Protein AF-R5Y894-F1 (afdb_monomer_lite)

pLDDT: mean 84.35, std 10.33, range [51.09, 96.81]

Secondary structure (DSSP, 8-state):
--HHHHHHHHHHHHHHHHHHHHHHHHTTHHHHHHHHHHHHHHHHHHHHHHHHHTT----GGGTS---------HHHHHHHHHHHHHHHHHHHHHHHHHHHHHHHHH-

Radius of gyration: 25.34 Å; chains: 1; bounding box: 63×38×64 Å

Foldseek 3Di:
DPPVVVVVVVVVVVVVVVVVVVVCVVVCVVVVVVVVVVVLLVVLVVVQVVCVVVVHDDDPVVSDPPPPDDPDDPVNVVVVVVVVVVVVVVVVVVVVVVVVVVVVVVD

Structure (mmCIF, N/CA/C/O backbone):
data_AF-R5Y894-F1
#
_entry.id   AF-R5Y894-F1
#
loop_
_atom_site.group_PDB
_atom_site.id
_atom_site.type_symbol
_atom_site.label_atom_id
_atom_site.label_alt_id
_atom_site.label_comp_id
_atom_site.label_asym_id
_atom_site.label_entity_id
_atom_site.label_seq_id
_atom_site.pdbx_PDB_ins_code
_atom_site.Cartn_x
_atom_site.Cartn_y
_atom_site.Cartn_z
_atom_site.occupancy
_atom_site.B_iso_or_equiv
_atom_site.auth_seq_id
_atom_site.auth_comp_id
_atom_site.auth_asym_id
_atom_site.auth_atom_id
_atom_site.pdbx_PDB_model_num
ATOM 1 N N . MET A 1 1 ? 25.276 13.555 -14.163 1.00 55.25 1 MET A N 1
ATOM 2 C CA . MET A 1 1 ? 25.920 12.687 -13.144 1.00 55.25 1 MET A CA 1
ATOM 3 C C . MET A 1 1 ? 26.447 11.435 -13.834 1.00 55.25 1 MET A C 1
ATOM 5 O O . MET A 1 1 ? 25.732 10.897 -14.669 1.00 55.25 1 MET A O 1
ATOM 9 N N . LYS A 1 2 ? 27.686 10.992 -13.560 1.00 63.09 2 LYS A N 1
ATOM 10 C CA . LYS A 1 2 ? 28.244 9.760 -14.162 1.00 63.09 2 LYS A CA 1
ATOM 11 C C . LYS A 1 2 ? 27.332 8.560 -13.843 1.00 63.09 2 LYS A C 1
ATOM 13 O O . LYS A 1 2 ? 26.856 8.456 -12.716 1.00 63.09 2 LYS A O 1
ATOM 18 N N . LYS A 1 3 ? 27.108 7.665 -14.815 1.00 64.94 3 LYS A N 1
ATOM 19 C CA . LYS A 1 3 ? 26.201 6.493 -14.739 1.00 64.94 3 LYS A CA 1
ATOM 20 C C . LYS A 1 3 ? 26.417 5.633 -13.478 1.00 64.94 3 LYS A C 1
ATOM 22 O O . LYS A 1 3 ? 25.454 5.257 -12.818 1.00 64.94 3 LYS A O 1
ATOM 27 N N . GLU A 1 4 ? 27.677 5.454 -13.0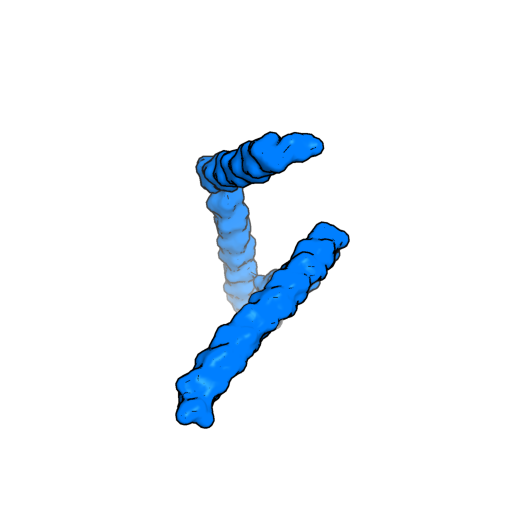84 1.00 72.56 4 GLU A N 1
ATOM 28 C CA . GLU A 1 4 ? 28.132 4.822 -11.830 1.00 72.56 4 GLU A CA 1
ATOM 29 C C . GLU A 1 4 ? 27.488 5.419 -10.562 1.00 72.56 4 GLU A C 1
ATOM 31 O O . GLU A 1 4 ? 27.125 4.711 -9.626 1.00 72.56 4 GLU A O 1
ATOM 36 N N . SER A 1 5 ? 27.326 6.743 -10.526 1.00 76.56 5 SER A N 1
ATOM 37 C CA . SER A 1 5 ? 26.796 7.470 -9.369 1.00 76.56 5 SER A CA 1
ATOM 38 C C . SER A 1 5 ? 25.281 7.328 -9.233 1.00 76.56 5 SER A C 1
ATOM 40 O O . SER A 1 5 ? 24.771 7.388 -8.119 1.00 76.56 5 SER A O 1
ATOM 42 N N . ILE A 1 6 ? 24.564 7.145 -10.346 1.00 89.25 6 ILE A N 1
ATOM 43 C CA . ILE A 1 6 ? 23.104 6.967 -10.354 1.00 89.25 6 ILE A CA 1
ATOM 44 C C . ILE A 1 6 ? 22.754 5.556 -9.874 1.00 89.25 6 ILE A C 1
ATOM 46 O O . ILE A 1 6 ? 21.858 5.394 -9.051 1.00 89.25 6 ILE A O 1
ATOM 50 N N . PHE A 1 7 ? 23.505 4.543 -10.317 1.00 88.50 7 PHE A N 1
ATOM 51 C CA . PHE A 1 7 ? 23.316 3.167 -9.855 1.00 88.50 7 PHE A CA 1
ATOM 52 C C . PHE A 1 7 ? 23.537 3.033 -8.342 1.00 88.50 7 PHE A C 1
ATOM 54 O O . PHE A 1 7 ? 22.692 2.479 -7.643 1.00 88.50 7 PHE A O 1
ATOM 61 N N . LYS A 1 8 ? 24.624 3.618 -7.813 1.00 89.12 8 LYS A N 1
ATOM 62 C CA . LYS A 1 8 ? 24.896 3.637 -6.364 1.00 89.12 8 LYS A CA 1
ATOM 63 C C . LYS A 1 8 ? 23.796 4.349 -5.573 1.00 89.12 8 LYS A C 1
ATOM 65 O O . LYS A 1 8 ? 23.447 3.899 -4.487 1.00 89.12 8 LYS A O 1
ATOM 70 N N . PHE A 1 9 ? 23.223 5.419 -6.123 1.00 91.81 9 PHE A N 1
ATOM 71 C CA . PHE A 1 9 ? 22.108 6.135 -5.502 1.00 91.81 9 PHE A CA 1
ATOM 72 C C . PHE A 1 9 ? 20.823 5.293 -5.449 1.00 91.81 9 PHE A C 1
ATOM 74 O O . PHE A 1 9 ? 20.172 5.234 -4.408 1.00 91.81 9 PHE A O 1
ATOM 81 N N . ILE A 1 10 ? 20.485 4.597 -6.540 1.00 93.06 10 ILE A N 1
ATOM 82 C CA . ILE A 1 10 ? 19.330 3.686 -6.590 1.00 93.06 10 ILE A CA 1
ATOM 83 C C . ILE A 1 10 ? 19.512 2.535 -5.594 1.00 93.06 10 ILE A C 1
ATOM 85 O O . ILE A 1 10 ? 18.602 2.245 -4.820 1.00 93.06 10 ILE A O 1
ATOM 89 N N . LEU A 1 11 ? 20.699 1.918 -5.560 1.00 93.56 11 LEU A N 1
ATOM 90 C CA . LEU A 1 11 ? 21.022 0.854 -4.607 1.00 93.56 11 LEU A CA 1
ATOM 91 C C . LEU A 1 11 ? 20.885 1.342 -3.156 1.00 93.56 11 LEU A C 1
ATOM 93 O O . LEU A 1 11 ? 20.279 0.664 -2.331 1.00 93.56 11 LEU A O 1
ATOM 97 N N . LEU A 1 12 ? 21.394 2.542 -2.856 1.00 94.38 12 LEU A N 1
ATOM 98 C CA . LEU A 1 12 ? 21.263 3.156 -1.537 1.00 94.38 12 LEU A CA 1
ATOM 99 C C . LEU A 1 12 ? 19.792 3.399 -1.164 1.00 94.38 12 LEU A C 1
ATOM 101 O O . LEU A 1 12 ? 19.401 3.100 -0.038 1.00 94.38 12 LEU A O 1
ATOM 105 N N . CYS A 1 13 ? 18.962 3.872 -2.100 1.00 95.31 13 CYS A N 1
ATOM 106 C CA . CYS A 1 13 ? 17.523 4.034 -1.872 1.00 95.31 13 CYS A CA 1
ATOM 107 C C . CYS A 1 13 ? 16.848 2.706 -1.503 1.00 95.31 13 CYS A C 1
ATOM 109 O O . CYS A 1 13 ? 16.044 2.677 -0.572 1.00 95.31 13 CYS A O 1
ATOM 111 N N . PHE A 1 14 ? 17.198 1.605 -2.177 1.00 95.69 14 PHE A N 1
ATOM 112 C CA . PHE A 1 14 ? 16.673 0.280 -1.838 1.00 95.69 14 PHE A CA 1
ATOM 113 C C . PHE A 1 14 ? 17.088 -0.173 -0.435 1.00 95.69 14 PHE A C 1
ATOM 115 O O . PHE A 1 14 ? 16.241 -0.660 0.312 1.00 95.69 14 PHE A O 1
ATOM 122 N N . VAL A 1 15 ? 18.350 0.037 -0.042 1.00 96.00 15 VAL A N 1
ATOM 123 C CA . VAL A 1 15 ? 18.827 -0.284 1.317 1.00 96.00 15 VAL A CA 1
ATOM 124 C C . VAL A 1 15 ? 18.069 0.528 2.369 1.00 96.00 15 VAL A C 1
ATOM 126 O O . VAL A 1 15 ? 17.639 -0.026 3.379 1.00 96.00 15 VAL A O 1
ATOM 129 N N . ILE A 1 16 ? 17.843 1.821 2.124 1.00 95.75 16 ILE A N 1
ATOM 130 C CA . ILE A 1 16 ? 17.076 2.680 3.036 1.00 95.75 16 ILE A CA 1
ATOM 131 C C . ILE A 1 16 ? 15.624 2.196 3.146 1.00 95.75 16 ILE A C 1
ATOM 133 O O . ILE A 1 16 ? 15.124 2.041 4.258 1.00 95.75 16 ILE A O 1
ATOM 137 N N . CYS A 1 17 ? 14.959 1.900 2.024 1.00 94.75 17 CYS A N 1
ATOM 138 C CA . CYS A 1 17 ? 13.592 1.369 2.031 1.00 94.75 17 CYS A CA 1
ATOM 139 C C . CYS A 1 17 ? 13.505 0.049 2.808 1.00 94.75 17 CYS A C 1
ATOM 141 O O . CYS A 1 17 ? 12.600 -0.129 3.623 1.00 94.75 17 CYS A O 1
ATOM 143 N N . PHE A 1 18 ? 14.471 -0.850 2.603 1.00 95.06 18 PHE A N 1
ATOM 144 C CA . PHE A 1 18 ? 14.558 -2.109 3.336 1.00 95.06 18 PHE A CA 1
ATOM 145 C C . PHE A 1 18 ? 14.676 -1.877 4.845 1.00 95.06 18 PHE A C 1
ATOM 147 O O . PHE A 1 18 ? 13.908 -2.464 5.602 1.00 95.06 18 PHE A O 1
ATOM 154 N N . LEU A 1 19 ? 15.573 -0.986 5.285 1.00 94.12 19 LEU A N 1
ATOM 155 C CA . LEU A 1 19 ? 15.728 -0.654 6.704 1.00 94.12 19 LEU A CA 1
ATOM 156 C C . LEU A 1 19 ? 14.437 -0.074 7.296 1.00 94.12 19 LEU A C 1
ATOM 158 O O . LEU A 1 19 ? 14.016 -0.526 8.357 1.00 94.12 19 LEU A O 1
ATOM 162 N N . VAL A 1 20 ? 13.779 0.866 6.607 1.00 91.25 20 VAL A N 1
ATOM 163 C CA . VAL A 1 20 ? 12.505 1.458 7.060 1.00 91.25 20 VAL A CA 1
ATOM 164 C C . VAL A 1 20 ? 11.447 0.378 7.288 1.00 91.25 20 VAL A C 1
ATOM 166 O O . VAL A 1 20 ? 10.802 0.367 8.336 1.00 91.25 20 VAL A O 1
ATOM 169 N N . ILE A 1 21 ? 11.301 -0.560 6.350 1.00 86.88 21 ILE A N 1
ATOM 170 C CA . ILE A 1 21 ? 10.342 -1.667 6.467 1.00 86.88 21 ILE A CA 1
ATOM 171 C C . ILE A 1 21 ? 10.729 -2.608 7.618 1.00 86.88 21 ILE A C 1
ATOM 173 O O . ILE A 1 21 ? 9.868 -3.007 8.401 1.00 86.88 21 ILE A O 1
ATOM 177 N N . LEU A 1 22 ? 12.018 -2.925 7.773 1.00 89.31 22 LEU A N 1
ATOM 178 C CA . LEU A 1 22 ? 12.529 -3.779 8.851 1.00 89.31 22 LEU A CA 1
ATOM 179 C C . LEU A 1 22 ? 12.234 -3.192 10.235 1.00 89.31 22 LEU A C 1
ATOM 181 O O . LEU A 1 22 ? 11.795 -3.905 11.139 1.00 89.31 22 LEU A O 1
ATOM 185 N N . PHE A 1 23 ? 12.456 -1.886 10.399 1.00 87.00 23 PHE A N 1
ATOM 186 C CA . PHE A 1 23 ? 12.135 -1.184 11.636 1.00 87.00 23 PHE A CA 1
ATOM 187 C C . PHE A 1 23 ? 10.624 -1.095 11.854 1.00 87.00 23 PHE A C 1
ATOM 189 O O . PHE A 1 23 ? 10.182 -1.379 12.960 1.00 87.00 23 PHE A O 1
ATOM 196 N N . ALA A 1 24 ? 9.826 -0.790 10.827 1.00 82.44 24 ALA A N 1
ATOM 197 C CA . ALA A 1 24 ? 8.364 -0.763 10.934 1.00 82.44 24 ALA A CA 1
ATOM 198 C C . ALA A 1 24 ? 7.764 -2.124 11.341 1.00 82.44 24 ALA A C 1
ATOM 200 O O . ALA A 1 24 ? 6.785 -2.172 12.086 1.00 82.44 24 ALA A O 1
ATOM 201 N N . GLY A 1 25 ? 8.367 -3.229 10.889 1.00 77.81 25 GLY A N 1
ATOM 202 C CA . GLY A 1 25 ? 8.020 -4.577 11.336 1.00 77.81 25 GLY A CA 1
ATOM 203 C C . GLY A 1 25 ? 8.404 -4.825 12.797 1.00 77.81 25 GLY A C 1
ATOM 204 O O . GLY A 1 25 ? 7.577 -5.278 13.581 1.00 77.81 25 GLY A O 1
ATOM 205 N N . LYS A 1 26 ? 9.637 -4.476 13.194 1.00 78.94 26 LYS A N 1
ATOM 206 C CA . LYS A 1 26 ? 10.138 -4.689 14.566 1.00 78.94 26 LYS A CA 1
ATOM 207 C C . LYS A 1 26 ? 9.470 -3.821 15.629 1.00 78.94 26 LYS A C 1
ATOM 209 O O . LYS A 1 26 ? 9.398 -4.236 16.778 1.00 78.94 26 LYS A O 1
ATOM 214 N N . THR A 1 27 ? 9.012 -2.620 15.284 1.00 78.81 27 THR A N 1
ATOM 215 C CA . THR A 1 27 ? 8.350 -1.712 16.237 1.00 78.81 27 THR A CA 1
ATOM 216 C C . THR A 1 27 ? 6.919 -2.134 16.567 1.00 78.81 27 THR A C 1
ATOM 218 O O . THR A 1 27 ? 6.242 -1.438 17.321 1.00 78.81 27 THR A O 1
ATOM 221 N N . GLY A 1 28 ? 6.434 -3.248 16.005 1.00 69.94 28 GLY A N 1
ATOM 222 C CA . GLY A 1 28 ? 5.088 -3.749 16.261 1.00 69.94 28 GLY A CA 1
ATOM 223 C C . GLY A 1 28 ? 3.994 -2.855 15.676 1.00 69.94 28 GLY A C 1
ATOM 224 O O . GLY A 1 28 ? 2.825 -3.057 15.981 1.00 69.94 28 GLY A O 1
ATOM 225 N N . TYR A 1 29 ? 4.327 -1.872 14.825 1.00 73.88 29 TYR A N 1
ATOM 226 C CA . TYR A 1 29 ? 3.333 -1.011 14.171 1.00 73.88 29 TYR A CA 1
ATOM 227 C C . TYR A 1 29 ? 2.333 -1.843 13.359 1.00 73.88 29 TYR A C 1
ATOM 229 O O . TYR A 1 29 ? 1.123 -1.620 13.420 1.00 73.88 29 TYR A O 1
ATOM 237 N N . TYR A 1 30 ? 2.843 -2.847 12.644 1.00 73.06 30 TYR A N 1
ATOM 238 C CA . TYR A 1 30 ? 2.022 -3.783 11.883 1.00 73.06 30 TYR A CA 1
ATOM 239 C C . TYR A 1 30 ? 1.133 -4.647 12.792 1.00 73.06 30 TYR A C 1
ATOM 241 O O . TYR A 1 30 ? -0.068 -4.764 12.558 1.00 73.06 30 TYR A O 1
ATOM 249 N N . GLU A 1 31 ? 1.698 -5.187 13.873 1.00 74.12 31 GLU A N 1
ATOM 250 C CA . GLU A 1 31 ? 0.975 -6.012 14.850 1.00 74.12 31 GLU A CA 1
ATOM 251 C C . GLU A 1 31 ? -0.098 -5.218 15.597 1.00 74.12 31 GLU A C 1
ATOM 253 O O . GLU A 1 31 ? -1.187 -5.728 15.845 1.00 74.12 31 GLU A O 1
ATOM 258 N N . LYS A 1 32 ? 0.178 -3.951 15.923 1.00 76.25 32 LYS A N 1
ATOM 259 C CA . LYS A 1 32 ? -0.785 -3.041 16.542 1.00 76.25 32 LYS A CA 1
ATOM 260 C C . LYS A 1 32 ? -1.961 -2.775 15.608 1.00 76.25 32 LYS A C 1
ATOM 262 O O . LYS A 1 32 ? -3.099 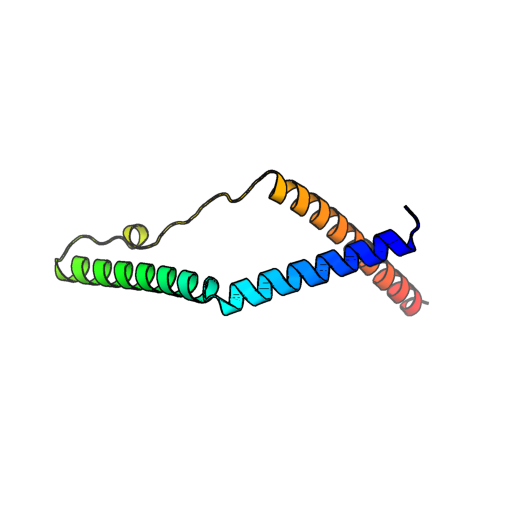-2.931 16.025 1.00 76.25 32 LYS A O 1
ATOM 267 N N . LYS A 1 33 ? -1.699 -2.470 14.334 1.00 76.69 33 LYS A N 1
ATOM 268 C CA . LYS A 1 33 ? -2.759 -2.239 13.343 1.00 76.69 33 LYS A CA 1
ATOM 269 C C . LYS A 1 33 ? -3.628 -3.483 13.120 1.00 76.69 33 LYS A C 1
ATOM 271 O O . LYS A 1 33 ? -4.844 -3.368 13.018 1.00 76.69 33 LYS A O 1
ATOM 276 N N . LEU A 1 34 ? -3.018 -4.669 13.076 1.00 76.50 34 LEU A N 1
ATOM 277 C CA . LEU A 1 34 ? -3.753 -5.938 13.015 1.00 76.50 34 LEU A CA 1
ATOM 278 C C . LEU A 1 34 ? -4.618 -6.164 14.260 1.00 76.50 34 LEU A C 1
ATOM 280 O O . LEU A 1 34 ? -5.770 -6.575 14.138 1.00 76.50 34 LEU A O 1
ATOM 284 N N . ARG A 1 35 ? -4.079 -5.870 15.446 1.00 76.00 35 ARG A N 1
ATOM 285 C CA . ARG A 1 35 ? -4.796 -5.995 16.718 1.00 76.00 35 ARG A CA 1
ATOM 286 C C . ARG A 1 35 ? -5.986 -5.046 16.793 1.00 76.00 35 ARG A C 1
ATOM 288 O O . ARG A 1 35 ? -7.067 -5.490 17.152 1.00 76.00 35 ARG A O 1
ATOM 295 N N . ASP A 1 36 ? -5.804 -3.785 16.414 1.00 75.19 36 ASP A N 1
ATOM 296 C CA . ASP A 1 36 ? -6.870 -2.781 16.418 1.00 75.19 36 ASP A CA 1
ATOM 297 C C . ASP A 1 36 ? -8.030 -3.220 15.502 1.00 75.19 36 ASP A C 1
ATOM 299 O O . ASP A 1 36 ? -9.189 -3.185 15.909 1.00 75.19 36 ASP A O 1
ATOM 303 N N . ASN A 1 37 ? -7.722 -3.745 14.309 1.00 74.31 37 ASN A N 1
ATOM 304 C CA . ASN A 1 37 ? -8.725 -4.297 13.389 1.00 74.31 37 ASN A CA 1
ATOM 305 C C . ASN A 1 37 ? -9.448 -5.535 13.958 1.00 74.31 37 ASN A C 1
ATOM 307 O O . ASN A 1 37 ? -10.657 -5.685 13.771 1.00 74.31 37 ASN A O 1
ATOM 311 N N . SER A 1 38 ? -8.727 -6.420 14.656 1.00 74.38 38 SER A N 1
ATOM 312 C CA . SER A 1 38 ? -9.323 -7.585 15.331 1.00 74.38 38 SER A CA 1
ATOM 313 C C . SER A 1 38 ? -10.274 -7.154 16.447 1.00 74.38 38 SER A C 1
ATOM 315 O O . SER A 1 38 ? -11.394 -7.648 16.513 1.00 74.38 38 SER A O 1
ATOM 317 N N . ILE A 1 39 ? -9.865 -6.182 17.271 1.00 71.62 39 ILE A N 1
ATOM 318 C CA . ILE A 1 39 ? -10.684 -5.631 18.361 1.00 71.62 39 ILE A CA 1
ATOM 319 C C . ILE A 1 39 ? -11.968 -5.012 17.802 1.00 71.62 39 ILE A C 1
ATOM 321 O O . ILE A 1 39 ? -13.053 -5.329 18.281 1.00 71.62 39 ILE A O 1
ATOM 325 N N . LEU A 1 40 ? -11.867 -4.197 16.747 1.00 77.12 40 LEU A N 1
ATOM 326 C CA . LEU A 1 40 ? -13.031 -3.616 16.067 1.00 77.12 40 LEU A CA 1
ATOM 327 C C . LEU A 1 40 ? -14.004 -4.700 15.576 1.00 77.12 40 LEU A C 1
ATOM 329 O O . LEU A 1 40 ? -15.216 -4.560 15.731 1.00 77.12 40 LEU A O 1
ATOM 333 N N . THR A 1 41 ? -13.480 -5.802 15.037 1.00 83.00 41 THR A N 1
ATOM 334 C CA . THR A 1 41 ? -14.293 -6.935 14.571 1.00 83.00 41 THR A CA 1
ATOM 335 C C . THR A 1 41 ? -14.997 -7.638 15.737 1.00 83.00 41 THR A C 1
ATOM 337 O O . THR A 1 41 ? -16.201 -7.890 15.678 1.00 83.00 41 THR A O 1
ATOM 340 N N . GLU A 1 42 ? -14.274 -7.921 16.822 1.00 85.25 42 GLU A N 1
ATOM 341 C CA . GLU A 1 42 ? -14.821 -8.554 18.029 1.00 85.25 42 GLU A CA 1
ATOM 342 C C . GLU A 1 42 ? -15.911 -7.697 18.686 1.00 85.25 42 GLU A C 1
ATOM 344 O O . GLU A 1 42 ? -16.962 -8.210 19.078 1.00 85.25 42 GLU A O 1
ATOM 349 N N . GLU A 1 43 ? -15.706 -6.381 18.765 1.00 85.94 43 GLU A N 1
ATOM 350 C CA . GLU A 1 43 ? -16.696 -5.440 19.289 1.00 85.94 43 GLU A CA 1
ATOM 351 C C . GLU A 1 43 ? -17.981 -5.433 18.452 1.00 85.94 43 GLU A C 1
ATOM 353 O O . GLU A 1 43 ? -19.085 -5.430 19.007 1.00 85.94 43 GLU A O 1
ATOM 358 N N . GLN A 1 44 ? -17.860 -5.477 17.122 1.00 84.50 44 GLN A N 1
ATOM 359 C CA . GLN A 1 44 ? -19.015 -5.535 16.226 1.00 84.50 44 GLN A CA 1
ATOM 360 C C . GLN A 1 44 ? -19.795 -6.845 16.356 1.00 84.50 44 GLN A C 1
ATOM 362 O O . GLN A 1 44 ? -21.027 -6.805 16.413 1.00 84.50 44 GLN A O 1
ATOM 367 N N . ILE A 1 45 ? -19.102 -7.981 16.490 1.00 86.25 45 ILE A N 1
ATOM 368 C CA . ILE A 1 45 ? -19.728 -9.289 16.744 1.00 86.25 45 ILE A CA 1
ATOM 369 C C . ILE A 1 45 ? -20.471 -9.271 18.082 1.00 86.25 45 ILE A C 1
ATOM 371 O O . ILE A 1 45 ? -21.641 -9.647 18.154 1.00 86.25 45 ILE A O 1
ATOM 375 N N . LYS A 1 46 ? -19.835 -8.766 19.142 1.00 89.38 46 LYS A N 1
ATOM 376 C CA . LYS A 1 46 ? -20.450 -8.703 20.471 1.00 89.38 46 LYS A CA 1
ATOM 377 C C . LYS A 1 46 ? -21.707 -7.832 20.479 1.00 89.38 46 LYS A C 1
ATOM 379 O O . LYS A 1 46 ? -22.723 -8.202 21.067 1.00 89.38 46 LYS A O 1
ATOM 384 N N . LYS A 1 47 ? -21.664 -6.687 19.794 1.00 87.19 47 LYS A N 1
ATOM 385 C CA . LYS A 1 47 ? -22.815 -5.787 19.661 1.00 87.19 47 LYS A CA 1
ATOM 386 C C . LYS A 1 47 ? -23.971 -6.448 18.905 1.00 87.19 47 LYS A C 1
ATOM 388 O O . LYS A 1 47 ? -25.122 -6.302 19.312 1.00 87.19 47 LYS A O 1
ATOM 393 N N . PHE A 1 48 ? -23.664 -7.202 17.850 1.00 88.19 48 PHE A N 1
ATOM 394 C CA . PHE A 1 48 ? -24.645 -7.989 17.104 1.00 88.19 48 PHE A CA 1
ATOM 395 C C . PHE A 1 48 ? -25.324 -9.048 17.990 1.00 88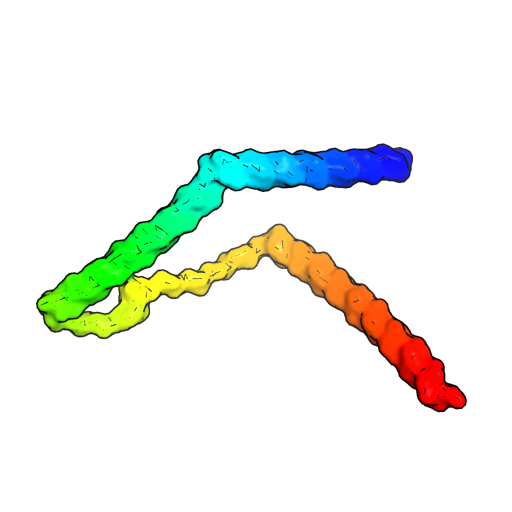.19 48 PHE A C 1
ATOM 397 O O . PHE A 1 48 ? -26.553 -9.113 18.041 1.00 88.19 48 PHE A O 1
ATOM 404 N N . GLU A 1 49 ? -24.550 -9.821 18.757 1.00 87.56 49 GLU A N 1
ATOM 405 C CA . GLU A 1 49 ? -25.091 -10.826 19.683 1.00 87.56 49 GLU A CA 1
ATOM 406 C C . GLU A 1 49 ? -25.976 -10.219 20.782 1.00 87.56 49 GLU A C 1
ATOM 408 O O . GLU A 1 49 ? -26.998 -10.795 21.162 1.00 87.56 49 GLU A O 1
ATOM 413 N N . GLU A 1 50 ? -25.602 -9.057 21.319 1.00 92.00 50 GLU A N 1
ATOM 414 C CA . GLU A 1 50 ? -26.410 -8.363 22.321 1.00 92.00 50 GLU A CA 1
ATOM 415 C C . GLU A 1 50 ? -27.735 -7.842 21.762 1.00 92.00 50 GLU A C 1
ATOM 417 O O . GLU A 1 50 ? -28.763 -7.948 22.435 1.00 92.00 50 GLU A O 1
ATOM 422 N N . ASP A 1 51 ? -27.727 -7.265 20.559 1.00 89.25 51 ASP A N 1
ATOM 423 C CA . ASP A 1 51 ? -28.943 -6.755 19.924 1.00 89.25 51 ASP A CA 1
ATOM 424 C C . ASP A 1 51 ? -29.901 -7.908 19.548 1.00 89.25 51 ASP A C 1
ATOM 426 O O . ASP A 1 51 ? -31.112 -7.766 19.740 1.00 89.25 51 ASP A O 1
ATOM 430 N N . LEU A 1 52 ? -29.375 -9.082 19.158 1.00 87.38 52 LEU A N 1
ATOM 431 C CA . LEU A 1 52 ? -30.151 -10.324 19.011 1.00 87.38 52 LEU A CA 1
ATOM 432 C C . LEU A 1 52 ? -30.813 -10.753 20.328 1.00 87.38 52 LEU A C 1
ATOM 434 O O . LEU A 1 52 ? -32.017 -11.007 20.363 1.00 87.38 52 LEU A O 1
ATOM 438 N N . LYS A 1 53 ? -30.052 -10.795 21.433 1.00 89.94 53 LYS A N 1
ATOM 439 C CA . LYS A 1 53 ? -30.581 -11.164 22.764 1.00 89.94 53 LYS A CA 1
ATOM 440 C C . LYS A 1 53 ? -31.669 -10.207 23.249 1.00 89.94 53 LYS A C 1
ATOM 442 O O . LYS A 1 53 ? -32.578 -10.625 23.959 1.00 89.94 53 LYS A O 1
ATOM 447 N N . LYS A 1 54 ? -31.580 -8.929 22.874 1.00 92.06 54 LYS A N 1
ATOM 448 C CA . LYS A 1 54 ? -32.560 -7.885 23.217 1.00 92.06 54 LYS A CA 1
ATOM 449 C C . LYS A 1 54 ? -33.797 -7.900 22.304 1.00 92.06 54 LYS A C 1
ATOM 451 O O . LYS A 1 54 ? -34.690 -7.084 22.510 1.00 92.06 54 LYS A O 1
ATOM 456 N N . GLY A 1 55 ? -33.862 -8.796 21.312 1.00 85.25 55 GLY A N 1
ATOM 457 C CA . GLY A 1 55 ? -35.001 -8.925 20.398 1.00 85.25 55 GLY A CA 1
ATOM 458 C C . GLY A 1 55 ? -35.164 -7.742 19.439 1.00 85.25 55 GLY A C 1
ATOM 459 O O . GLY A 1 55 ? -36.266 -7.498 18.949 1.00 85.25 55 GLY A O 1
ATOM 460 N N . LYS A 1 56 ? -34.095 -6.974 19.190 1.00 86.44 56 LYS A N 1
ATOM 461 C CA . LYS A 1 56 ? -34.124 -5.903 18.187 1.00 86.44 56 LYS A CA 1
ATOM 462 C C . LYS A 1 56 ? -34.253 -6.491 16.785 1.00 86.44 56 LYS A C 1
ATOM 464 O O . LYS A 1 56 ? -33.806 -7.599 16.517 1.00 86.44 56 LYS A O 1
ATOM 469 N N . ASN A 1 57 ? -34.806 -5.701 15.869 1.00 80.75 57 ASN A N 1
ATOM 470 C CA . ASN A 1 57 ? -34.701 -5.985 14.444 1.00 80.75 57 ASN A CA 1
ATOM 471 C C . ASN A 1 57 ? -33.261 -5.680 13.988 1.00 80.75 57 ASN A C 1
ATOM 473 O O . ASN A 1 57 ? -32.813 -4.536 14.094 1.00 80.75 57 ASN A O 1
ATOM 477 N N . VAL A 1 58 ? -32.528 -6.714 13.578 1.00 81.38 58 VAL A N 1
ATOM 478 C CA . VAL A 1 58 ? -31.085 -6.680 13.296 1.00 81.38 58 VAL A CA 1
ATOM 479 C C . VAL A 1 58 ? -30.868 -6.795 11.789 1.00 81.38 58 VAL A C 1
ATOM 481 O O . VAL A 1 58 ? -31.289 -7.776 11.183 1.00 81.38 58 VAL A O 1
ATOM 484 N N . ASP A 1 59 ? -30.182 -5.817 11.197 1.00 82.81 59 ASP A N 1
ATOM 485 C CA . ASP A 1 59 ? -29.695 -5.870 9.811 1.00 82.81 59 ASP A CA 1
ATOM 486 C C . ASP A 1 59 ? -28.167 -5.990 9.824 1.00 82.81 59 ASP A C 1
ATOM 488 O O . ASP A 1 59 ? -27.486 -5.215 10.504 1.00 82.81 59 ASP A O 1
ATOM 492 N N . ILE A 1 60 ? -27.634 -6.958 9.074 1.00 76.12 60 ILE A N 1
ATOM 493 C CA . ILE A 1 60 ? -26.200 -7.243 8.959 1.00 76.12 60 ILE A CA 1
ATOM 494 C C . ILE A 1 60 ? -25.416 -6.005 8.492 1.00 76.12 60 ILE A C 1
ATOM 496 O O . ILE A 1 60 ? -24.283 -5.795 8.924 1.00 76.12 60 ILE A O 1
ATOM 500 N N . SER A 1 61 ? -26.029 -5.133 7.680 1.00 78.31 61 SER A N 1
ATOM 501 C CA . SER A 1 61 ? -25.385 -3.920 7.164 1.00 78.31 61 SER A CA 1
ATOM 502 C C . SER A 1 61 ? -24.964 -2.938 8.261 1.00 78.31 61 SER A C 1
ATOM 504 O O . SER A 1 61 ? -24.063 -2.134 8.040 1.00 78.31 61 SER A O 1
ATOM 506 N N . ASN A 1 62 ? -25.584 -3.000 9.444 1.00 79.06 62 ASN A N 1
ATOM 507 C CA . ASN A 1 62 ? -25.279 -2.116 10.573 1.00 79.06 62 ASN A CA 1
ATOM 508 C C . ASN A 1 62 ? -24.036 -2.542 11.371 1.00 79.06 62 ASN A C 1
ATOM 510 O O . ASN A 1 62 ? -23.559 -1.782 12.218 1.00 79.06 62 ASN A O 1
ATOM 514 N N . TYR A 1 63 ? -23.523 -3.747 11.116 1.00 79.06 63 TYR A N 1
ATOM 515 C CA . TYR A 1 63 ? -22.379 -4.333 11.822 1.00 79.06 63 TYR A CA 1
ATOM 516 C C . TYR A 1 63 ? -21.211 -4.628 10.880 1.00 79.06 63 TYR A C 1
ATOM 518 O O . TYR A 1 63 ? -20.119 -4.918 11.348 1.00 79.06 63 TYR A O 1
ATOM 526 N N . VAL A 1 64 ? -21.415 -4.510 9.565 1.00 75.44 64 VAL A N 1
ATOM 527 C CA . VAL A 1 64 ? -20.350 -4.567 8.563 1.00 75.44 64 VAL A CA 1
ATOM 528 C C . VAL A 1 64 ? -19.858 -3.148 8.294 1.00 75.44 64 VAL A C 1
ATOM 530 O O . VAL A 1 64 ? -20.620 -2.287 7.854 1.00 75.44 64 VAL A O 1
ATOM 533 N N . ILE A 1 65 ? -18.571 -2.889 8.528 1.00 69.88 65 ILE A N 1
ATOM 534 C CA . ILE A 1 65 ? -17.948 -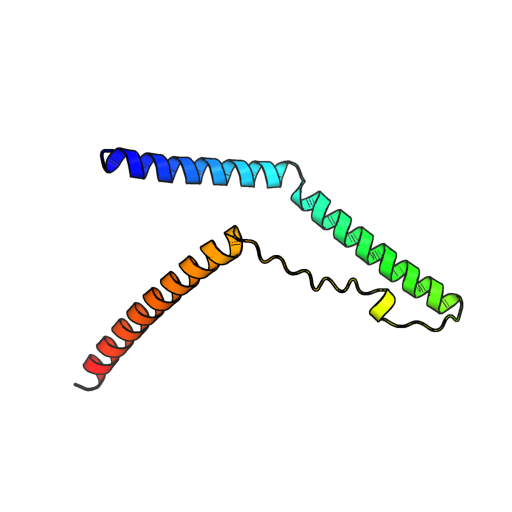1.626 8.114 1.00 69.88 65 ILE A CA 1
ATOM 535 C C . ILE A 1 65 ? -17.849 -1.645 6.585 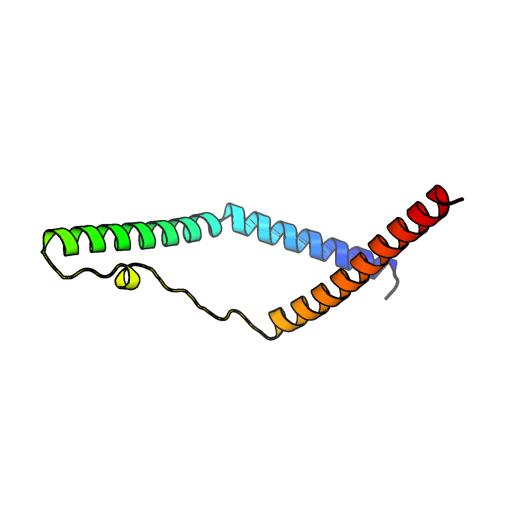1.00 69.88 65 ILE A C 1
ATOM 537 O O . ILE A 1 65 ? -16.967 -2.278 6.011 1.00 69.88 65 ILE A O 1
ATOM 541 N N . ASN A 1 66 ? -18.784 -0.980 5.904 1.00 61.78 66 ASN A N 1
ATOM 542 C CA . ASN A 1 66 ? -18.724 -0.804 4.454 1.00 61.78 66 ASN A CA 1
ATOM 543 C C . ASN A 1 66 ? -17.658 0.246 4.111 1.00 61.78 66 ASN A C 1
ATOM 545 O O . ASN A 1 66 ? -17.940 1.436 3.969 1.00 61.78 66 ASN A O 1
ATOM 549 N N . GLU A 1 67 ? -16.409 -0.197 3.993 1.00 62.53 67 GLU A N 1
ATOM 550 C CA . GLU A 1 67 ? -15.268 0.634 3.606 1.00 62.53 67 GLU A CA 1
ATOM 551 C C . GLU A 1 67 ? -15.154 0.786 2.082 1.00 62.53 67 GLU A C 1
ATOM 553 O O . GLU A 1 67 ? -14.094 0.543 1.508 1.00 62.53 67 GLU A O 1
ATOM 558 N N . ASN A 1 68 ? -16.210 1.241 1.395 1.00 62.59 68 ASN A N 1
ATOM 559 C CA . ASN A 1 68 ? -16.055 1.760 0.028 1.00 62.59 68 ASN A CA 1
ATOM 560 C C . ASN A 1 68 ? -15.328 3.117 0.082 1.00 62.59 68 ASN A C 1
ATOM 562 O O . ASN A 1 68 ? -15.897 4.170 -0.201 1.00 62.59 68 ASN A O 1
ATOM 566 N N . LYS A 1 69 ? -14.072 3.101 0.535 1.00 71.38 69 LYS A N 1
ATOM 567 C CA . LYS A 1 69 ? -13.180 4.252 0.548 1.00 71.38 69 LYS A CA 1
ATOM 568 C C . LYS A 1 69 ? -12.449 4.302 -0.777 1.00 71.38 69 LYS A C 1
ATOM 570 O O . LYS A 1 69 ? -11.697 3.395 -1.124 1.00 71.38 69 LYS A O 1
ATOM 575 N N . ASP A 1 70 ? -12.646 5.398 -1.492 1.00 78.12 70 ASP A N 1
ATOM 576 C CA . ASP A 1 70 ? -11.800 5.723 -2.626 1.00 78.12 70 ASP A CA 1
ATOM 577 C C . ASP A 1 70 ? -10.425 6.176 -2.109 1.00 78.12 70 ASP A C 1
ATOM 579 O O . ASP A 1 70 ? -10.286 7.238 -1.498 1.00 78.12 70 ASP A O 1
ATOM 583 N N . TYR A 1 71 ? -9.408 5.336 -2.313 1.00 76.19 71 TYR A N 1
ATOM 584 C CA . TYR A 1 71 ? -8.011 5.638 -1.985 1.00 76.19 71 TYR A CA 1
ATOM 585 C C . TYR A 1 71 ? -7.263 6.286 -3.160 1.00 76.19 71 TYR A C 1
ATOM 587 O O . TYR A 1 71 ? -6.038 6.435 -3.108 1.00 76.19 71 TYR A O 1
ATOM 595 N N . THR A 1 72 ? -7.969 6.671 -4.228 1.00 82.94 72 THR A N 1
ATOM 596 C CA . THR A 1 72 ? -7.364 7.315 -5.391 1.00 82.94 72 THR A CA 1
ATOM 597 C C . THR A 1 72 ? -6.790 8.667 -4.992 1.00 82.94 72 THR A C 1
ATOM 599 O O . THR A 1 72 ? -7.486 9.617 -4.642 1.00 82.94 72 THR A O 1
ATOM 602 N N . THR A 1 73 ? -5.469 8.761 -5.070 1.00 89.06 73 THR A N 1
ATOM 603 C CA . THR A 1 73 ? -4.717 10.005 -4.910 1.00 89.06 73 THR A CA 1
ATOM 604 C C . THR A 1 73 ? -3.914 10.278 -6.171 1.00 89.06 73 THR A C 1
ATOM 606 O O . THR A 1 73 ? -3.662 9.366 -6.958 1.00 89.06 73 THR A O 1
ATOM 609 N N . LYS A 1 74 ? -3.444 11.518 -6.347 1.00 90.75 74 LYS A N 1
ATOM 610 C CA . LYS A 1 74 ? -2.587 11.888 -7.485 1.00 90.75 74 LYS A CA 1
ATOM 611 C C . LYS A 1 74 ? -1.350 10.981 -7.611 1.00 90.75 74 LYS A C 1
ATOM 613 O O . LYS A 1 74 ? -1.005 10.547 -8.703 1.00 90.75 74 LYS A O 1
ATOM 618 N N . LEU A 1 75 ? -0.737 10.620 -6.478 1.00 89.19 75 LEU A N 1
ATOM 619 C CA . LEU A 1 75 ? 0.361 9.647 -6.434 1.00 89.19 75 LEU A CA 1
ATOM 620 C C . LEU A 1 75 ? -0.081 8.280 -6.982 1.00 89.19 75 LEU A C 1
ATOM 622 O O . LEU A 1 75 ? 0.613 7.679 -7.796 1.00 89.19 75 LEU A O 1
ATOM 626 N N . THR A 1 76 ? -1.246 7.800 -6.546 1.00 87.25 76 THR A N 1
ATOM 627 C CA . THR A 1 76 ? -1.788 6.498 -6.955 1.00 87.25 76 THR A CA 1
ATOM 628 C C . THR A 1 76 ? -2.103 6.475 -8.447 1.00 87.25 76 THR A C 1
ATOM 630 O O . THR A 1 76 ? -1.745 5.513 -9.122 1.00 87.25 76 THR A O 1
ATOM 633 N N . SER A 1 77 ? -2.689 7.544 -8.997 1.00 89.50 77 SER A N 1
ATOM 634 C CA . SER A 1 77 ? -2.939 7.649 -10.439 1.00 89.50 77 SER A CA 1
ATOM 635 C C . SER A 1 77 ? -1.644 7.685 -11.254 1.00 89.50 77 SER A C 1
ATOM 637 O O . SER A 1 77 ? -1.562 7.049 -12.307 1.00 89.50 77 SER A O 1
ATOM 639 N N . ASP A 1 78 ? -0.611 8.371 -10.757 1.00 92.44 78 ASP A N 1
ATOM 640 C CA . ASP A 1 78 ? 0.687 8.446 -11.430 1.00 92.44 78 ASP A CA 1
ATOM 641 C C . ASP A 1 78 ? 1.362 7.064 -11.464 1.00 92.44 78 ASP A C 1
ATOM 643 O O . ASP A 1 78 ? 1.777 6.602 -12.531 1.00 92.44 78 ASP A O 1
ATOM 647 N N . VAL A 1 79 ? 1.390 6.352 -10.332 1.00 91.31 79 VAL A N 1
ATOM 648 C CA . VAL A 1 79 ? 1.911 4.975 -10.237 1.00 91.31 79 VAL A CA 1
ATOM 649 C C . VAL A 1 79 ? 1.098 4.008 -11.101 1.00 91.31 79 VAL A C 1
ATOM 651 O O . VAL A 1 79 ? 1.673 3.163 -11.792 1.00 91.31 79 VAL A O 1
ATOM 654 N N . TYR A 1 80 ? -0.227 4.150 -11.125 1.00 92.31 80 TYR A N 1
ATOM 655 C CA . TYR A 1 80 ? -1.098 3.340 -11.973 1.00 92.31 80 TYR A CA 1
ATOM 656 C C . TYR A 1 80 ? -0.775 3.537 -13.459 1.00 92.31 80 TYR A C 1
ATOM 658 O O . TYR A 1 80 ? -0.634 2.568 -14.202 1.00 92.31 80 TYR A O 1
ATOM 666 N N . SER A 1 81 ? -0.534 4.778 -13.891 1.00 93.62 81 SER A N 1
ATOM 667 C CA . SER A 1 81 ? -0.147 5.067 -15.277 1.00 93.62 81 SER A CA 1
ATOM 668 C C . SER A 1 81 ? 1.186 4.417 -15.675 1.00 93.62 81 SER A C 1
ATOM 670 O O . SER A 1 81 ? 1.334 3.935 -16.801 1.00 93.62 81 SER A O 1
ATOM 672 N N . VAL A 1 82 ? 2.156 4.370 -14.755 1.00 93.75 82 VAL A N 1
ATOM 673 C CA . VAL A 1 82 ? 3.435 3.674 -14.957 1.00 93.75 82 VAL A CA 1
ATOM 674 C C . VAL A 1 82 ? 3.207 2.167 -15.034 1.00 93.75 82 VAL A C 1
ATOM 676 O O . VAL A 1 82 ? 3.757 1.515 -15.920 1.00 93.75 82 VAL A O 1
ATOM 679 N N . SER A 1 83 ? 2.346 1.632 -14.171 1.00 93.12 83 SER A N 1
ATOM 680 C CA . SER A 1 83 ? 1.988 0.210 -14.147 1.00 93.12 83 SER A CA 1
ATOM 681 C C . SER A 1 83 ? 1.351 -0.228 -15.468 1.00 93.12 83 SER A C 1
ATOM 683 O O . SER A 1 83 ? 1.806 -1.198 -16.065 1.00 93.12 83 SER A O 1
ATOM 685 N N . LEU A 1 84 ? 0.417 0.558 -16.014 1.00 95.94 84 LEU A N 1
ATOM 686 C CA . LEU A 1 84 ? -0.186 0.304 -17.330 1.00 95.94 84 LEU A CA 1
ATOM 687 C C . LEU A 1 84 ? 0.840 0.332 -18.476 1.00 95.94 84 LEU A C 1
ATOM 689 O O . LEU A 1 84 ? 0.706 -0.384 -19.470 1.00 95.94 84 LEU A O 1
ATOM 693 N N . LYS A 1 85 ? 1.875 1.177 -18.382 1.00 96.31 85 LYS A N 1
ATOM 694 C CA . LYS A 1 85 ? 2.967 1.198 -19.373 1.00 96.31 85 LYS A CA 1
ATOM 695 C C . LYS A 1 85 ? 3.843 -0.051 -19.269 1.00 96.31 85 LYS A C 1
ATOM 697 O O . LYS A 1 85 ? 4.261 -0.578 -20.302 1.00 96.31 85 LYS A O 1
ATOM 702 N N . LEU A 1 86 ? 4.118 -0.515 -18.051 1.00 93.50 86 LEU A N 1
ATOM 703 C CA . LEU A 1 86 ? 4.847 -1.760 -17.810 1.00 93.50 86 LEU A CA 1
ATOM 704 C C . LEU A 1 86 ? 4.057 -2.966 -18.320 1.00 93.50 86 LEU A C 1
ATOM 706 O O . LEU A 1 86 ? 4.615 -3.764 -19.065 1.00 93.50 86 LEU A O 1
ATOM 710 N N . GLU A 1 87 ? 2.762 -3.039 -18.017 1.00 95.62 87 GLU A N 1
ATOM 711 C CA . GLU A 1 87 ? 1.851 -4.084 -18.496 1.00 95.62 87 GLU A CA 1
ATOM 712 C C . GLU A 1 87 ? 1.893 -4.198 -20.023 1.00 95.62 87 GLU A C 1
ATOM 714 O O . GLU A 1 87 ? 2.253 -5.240 -20.563 1.00 95.62 87 GLU A O 1
ATOM 719 N N . LYS A 1 88 ? 1.697 -3.082 -20.738 1.00 96.69 88 LYS A N 1
ATOM 720 C CA . LYS A 1 88 ? 1.793 -3.053 -22.209 1.00 96.69 88 LYS A CA 1
ATOM 721 C C . LYS A 1 88 ? 3.160 -3.483 -22.741 1.00 96.69 88 LYS A C 1
ATOM 723 O O . LYS A 1 88 ? 3.259 -3.966 -23.869 1.00 96.69 88 LYS A O 1
ATOM 728 N N . THR A 1 89 ? 4.226 -3.241 -21.982 1.00 96.31 89 THR A N 1
ATOM 729 C CA . THR A 1 89 ? 5.583 -3.650 -22.365 1.00 96.31 89 THR A CA 1
ATOM 730 C C . THR A 1 89 ? 5.746 -5.158 -22.211 1.00 96.31 89 THR A C 1
ATOM 732 O O . THR A 1 89 ? 6.232 -5.809 -23.135 1.00 96.31 89 THR A O 1
ATOM 735 N N . ILE A 1 90 ? 5.279 -5.718 -21.094 1.00 95.50 90 ILE A N 1
ATOM 736 C CA . ILE A 1 90 ? 5.269 -7.163 -20.846 1.00 95.50 90 ILE A CA 1
ATOM 737 C C . ILE A 1 90 ? 4.414 -7.873 -21.897 1.00 95.50 90 ILE A C 1
ATOM 739 O O . ILE A 1 90 ? 4.898 -8.815 -22.517 1.00 95.50 90 ILE A O 1
ATOM 743 N N . ASP A 1 91 ? 3.216 -7.372 -22.198 1.00 96.81 91 ASP A N 1
ATOM 744 C CA . ASP A 1 91 ? 2.341 -7.935 -23.233 1.00 96.81 91 ASP A CA 1
ATOM 745 C C . ASP A 1 91 ? 3.025 -8.034 -24.597 1.00 96.81 91 ASP A C 1
ATOM 747 O O . ASP A 1 91 ? 2.863 -9.021 -25.315 1.00 96.81 91 ASP A O 1
ATOM 751 N N . LYS A 1 92 ? 3.806 -7.015 -24.977 1.00 96.06 92 LYS A N 1
ATOM 752 C CA . LYS A 1 92 ? 4.578 -7.042 -26.226 1.00 96.06 92 LYS A CA 1
ATOM 753 C C . LYS A 1 92 ? 5.673 -8.098 -26.194 1.00 96.06 92 LYS A C 1
ATOM 755 O O . LYS A 1 92 ? 5.842 -8.795 -27.189 1.00 96.06 92 LYS A O 1
ATOM 760 N N . ILE A 1 93 ? 6.400 -8.216 -25.083 1.00 94.81 93 ILE A N 1
ATOM 761 C CA . ILE A 1 93 ? 7.457 -9.224 -24.917 1.00 94.81 93 ILE A CA 1
ATOM 762 C C . ILE A 1 93 ? 6.853 -10.625 -25.012 1.00 94.81 93 ILE A C 1
ATOM 764 O O . ILE A 1 93 ? 7.341 -11.455 -25.773 1.00 94.81 93 ILE A O 1
ATOM 768 N N . VAL A 1 94 ? 5.753 -10.861 -24.299 1.00 96.31 94 VAL A N 1
ATOM 769 C CA . VAL A 1 94 ? 5.028 -12.131 -24.311 1.00 96.31 94 VAL A CA 1
ATOM 770 C C . VAL A 1 94 ? 4.562 -12.456 -25.730 1.00 96.31 94 VAL A C 1
ATOM 772 O O . VAL A 1 94 ? 4.889 -13.519 -26.250 1.00 96.31 94 VAL A O 1
ATOM 775 N N . LYS A 1 95 ? 3.886 -11.520 -26.409 1.00 95.75 95 LYS A N 1
ATOM 776 C CA . LYS A 1 95 ? 3.456 -11.703 -27.805 1.00 95.75 95 LYS A CA 1
ATOM 777 C C . LYS A 1 95 ? 4.622 -11.978 -28.749 1.00 95.75 95 LYS A C 1
ATOM 779 O O . LYS A 1 95 ? 4.477 -12.801 -29.643 1.00 95.75 95 LYS A O 1
ATOM 784 N N . PHE A 1 96 ? 5.760 -11.312 -28.562 1.00 94.75 96 PHE A N 1
ATOM 785 C CA . PHE A 1 96 ? 6.951 -11.541 -29.374 1.00 94.75 96 PHE A CA 1
ATOM 786 C C . PHE A 1 96 ? 7.479 -12.968 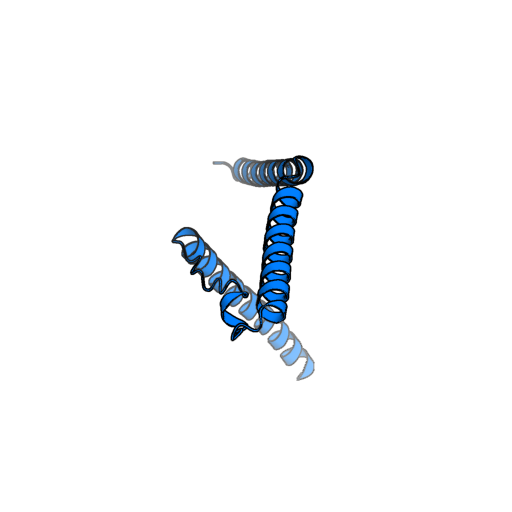-29.199 1.00 94.75 96 PHE A C 1
ATOM 788 O O . PHE A 1 96 ? 7.668 -13.662 -30.192 1.00 94.75 96 PHE A O 1
ATOM 795 N N . ILE A 1 97 ? 7.626 -13.431 -27.953 1.00 94.00 97 ILE A N 1
ATOM 796 C CA . ILE A 1 97 ? 8.062 -14.800 -27.646 1.00 94.00 97 ILE A CA 1
ATOM 797 C C . ILE A 1 97 ? 7.099 -15.820 -28.262 1.00 94.00 97 ILE A C 1
ATOM 799 O O . ILE A 1 97 ? 7.539 -16.726 -28.961 1.00 94.00 97 ILE A O 1
ATOM 803 N N . PHE A 1 98 ? 5.789 -15.659 -28.056 1.00 94.75 98 PHE A N 1
ATOM 804 C CA . PHE A 1 98 ? 4.795 -16.586 -28.605 1.00 94.75 98 PHE A CA 1
ATOM 805 C C . PHE A 1 98 ? 4.767 -16.590 -30.135 1.00 94.75 98 PHE A C 1
ATOM 807 O O . PHE A 1 98 ? 4.603 -17.649 -30.733 1.00 94.75 98 PHE A O 1
ATOM 814 N N . ASN A 1 99 ? 4.947 -15.434 -30.775 1.00 93.50 99 ASN A N 1
ATOM 815 C CA . ASN A 1 99 ? 4.983 -15.344 -32.231 1.00 93.50 99 ASN A CA 1
ATOM 816 C C . ASN A 1 99 ? 6.246 -16.001 -32.810 1.00 93.50 99 ASN A C 1
ATOM 818 O O . ASN A 1 99 ? 6.156 -16.709 -33.804 1.00 93.50 99 ASN A O 1
ATOM 822 N N . GLU A 1 100 ? 7.411 -15.816 -32.183 1.00 91.56 100 GLU A N 1
ATOM 823 C CA . GLU A 1 100 ? 8.652 -16.485 -32.599 1.00 91.56 100 GLU A CA 1
ATOM 824 C C . GLU A 1 100 ? 8.593 -18.002 -32.382 1.00 91.56 100 GLU A C 1
ATOM 826 O O . GLU A 1 100 ? 8.990 -18.769 -33.254 1.00 91.56 100 GLU A O 1
ATOM 831 N N . VAL A 1 101 ? 8.030 -18.462 -31.263 1.00 89.00 101 VAL A N 1
ATOM 832 C CA . VAL A 1 101 ? 7.790 -19.896 -31.036 1.00 89.00 101 VAL A CA 1
ATOM 833 C C . VAL A 1 101 ? 6.799 -20.454 -32.063 1.00 89.00 101 VAL A C 1
ATOM 835 O O . VAL A 1 101 ? 7.048 -21.508 -32.635 1.00 89.00 101 VAL A O 1
ATOM 838 N N . GLY A 1 102 ? 5.707 -19.740 -32.347 1.00 85.19 102 GLY A N 1
ATOM 839 C CA . GLY A 1 102 ? 4.695 -20.162 -33.317 1.00 85.19 102 GLY A CA 1
ATOM 840 C C . GLY A 1 102 ? 5.206 -20.236 -34.758 1.00 85.19 102 GLY A C 1
ATOM 841 O O . GLY A 1 102 ? 4.802 -21.134 -35.489 1.00 85.19 102 GLY A O 1
ATOM 842 N N . LYS A 1 103 ? 6.117 -19.342 -35.161 1.00 85.75 103 LYS A N 1
ATOM 843 C CA . LYS A 1 103 ? 6.794 -19.424 -36.465 1.00 85.75 103 LYS A CA 1
ATOM 844 C C . LYS A 1 103 ? 7.658 -20.681 -36.574 1.00 85.75 103 LYS A C 1
ATOM 846 O O . LYS A 1 103 ? 7.520 -21.408 -37.540 1.00 85.75 103 LYS A O 1
ATOM 851 N N . ASN A 1 104 ? 8.461 -20.979 -35.551 1.00 78.38 104 ASN A N 1
ATOM 852 C CA . ASN A 1 104 ? 9.371 -22.133 -35.550 1.00 78.38 104 ASN A CA 1
ATOM 853 C C . ASN A 1 104 ? 8.675 -23.506 -35.425 1.00 78.38 104 ASN A C 1
ATOM 855 O O . ASN A 1 104 ? 9.339 -24.527 -35.557 1.00 78.38 104 ASN A O 1
ATOM 859 N N . ILE A 1 105 ? 7.377 -23.547 -35.097 1.00 77.88 105 ILE A N 1
ATOM 860 C CA . ILE A 1 105 ? 6.572 -24.785 -35.044 1.00 77.88 105 ILE A CA 1
ATOM 861 C C . ILE A 1 105 ? 5.786 -25.001 -36.352 1.00 77.88 105 ILE A C 1
ATOM 863 O O . ILE A 1 105 ? 5.388 -26.126 -36.642 1.00 77.88 105 ILE A O 1
ATOM 867 N N . ASN A 1 106 ? 5.541 -23.934 -37.120 1.00 60.03 106 ASN A N 1
ATOM 868 C CA . ASN A 1 106 ? 4.797 -23.974 -38.383 1.00 60.03 106 ASN A CA 1
ATOM 869 C C . ASN A 1 106 ? 5.701 -23.982 -39.638 1.00 60.03 106 ASN A C 1
ATOM 871 O O . ASN A 1 106 ? 5.154 -23.990 -40.742 1.00 60.03 106 ASN A O 1
ATOM 875 N N . ASP A 1 107 ? 7.029 -23.985 -39.467 1.00 51.09 107 ASP A N 1
ATOM 876 C CA . ASP A 1 107 ? 8.043 -24.353 -40.475 1.00 51.09 107 ASP A CA 1
ATOM 877 C C . ASP A 1 107 ? 8.443 -25.832 -40.303 1.00 51.09 107 ASP A C 1
ATOM 879 O O . ASP A 1 107 ? 8.649 -26.520 -41.331 1.00 51.09 107 ASP A O 1
#

Sequence (107 aa):
MKKESIFKFILLCFVICFLVILFAGKTGYYEKKLRDNSILTEEQIKKFEEDLKKGKNVDISNYVINENKDYTTKLTSDVYSVSLKLEKTIDKIVKFIFNEVGKNIND